Protein AF-A0A0G4N944-F1 (afdb_monomer)

Solvent-accessible surface area (backbone atoms only — not comparable to full-atom values): 5592 Å² total; per-residue (Å²): 136,86,81,82,88,58,92,49,58,68,71,100,79,30,50,88,55,48,66,54,54,56,49,51,56,50,51,52,51,51,54,46,65,75,41,28,50,78,45,74,36,72,89,49,53,36,76,45,98,84,74,47,82,36,70,56,76,80,59,95,78,64,73,91,59,95,61,75,98,56,102,58,69,64,64,43,72,45,73,56,81,74,87,125

pLDDT: mean 76.48, std 16.83, range [42.09, 97.88]

Sequence (84 aa):
MQKSFWPFGSGPRMCIGMHLAWAEMRLVAANVFSTYKTRLGEQ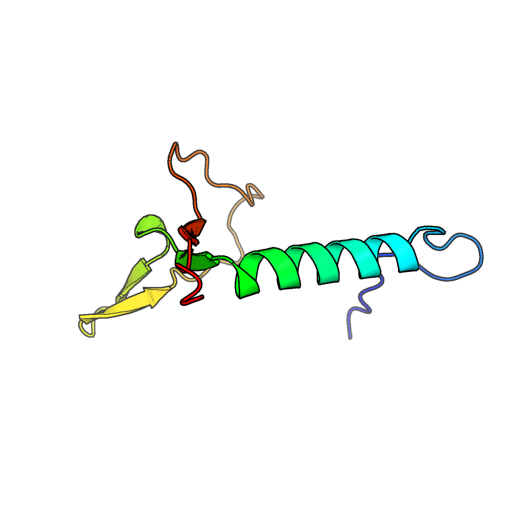YYTEKADGRRALRELDENINRDLLSEAPIDPIIFERVERMT

Structure (mmCIF, N/CA/C/O backbone):
data_AF-A0A0G4N944-F1
#
_entry.id   AF-A0A0G4N944-F1
#
loop_
_atom_site.group_PDB
_atom_site.id
_atom_site.type_symbol
_atom_site.label_atom_id
_atom_site.label_alt_id
_atom_site.label_comp_id
_atom_site.label_asym_id
_atom_site.label_entity_id
_atom_site.label_seq_id
_atom_site.pdbx_PDB_ins_code
_atom_site.Cartn_x
_atom_site.Cartn_y
_atom_site.Cartn_z
_atom_site.occupancy
_atom_site.B_iso_or_equiv
_atom_site.auth_seq_id
_atom_site.auth_comp_id
_atom_site.auth_asym_id
_atom_site.auth_atom_id
_atom_site.pdbx_PDB_model_num
ATOM 1 N N . MET A 1 1 ? 21.221 19.992 -0.741 1.00 42.09 1 MET A N 1
ATOM 2 C CA . MET A 1 1 ? 21.258 18.960 -1.802 1.00 42.09 1 MET A CA 1
ATOM 3 C C . MET A 1 1 ? 19.951 18.179 -1.744 1.00 42.09 1 MET A C 1
ATOM 5 O O . MET A 1 1 ? 19.704 17.535 -0.734 1.00 42.09 1 MET A O 1
ATOM 9 N N . GLN A 1 2 ? 19.070 18.322 -2.740 1.00 58.00 2 GLN A N 1
ATOM 10 C CA . GLN A 1 2 ? 17.766 17.641 -2.775 1.00 58.00 2 GLN A CA 1
ATOM 11 C C . GLN A 1 2 ? 17.978 16.158 -3.120 1.00 58.00 2 GLN A C 1
ATOM 13 O O . GLN A 1 2 ? 18.541 15.849 -4.171 1.00 58.00 2 GLN A O 1
ATOM 18 N N . LYS A 1 3 ? 17.567 15.236 -2.241 1.00 66.44 3 LYS A N 1
ATOM 19 C CA . LYS A 1 3 ? 17.608 13.794 -2.529 1.00 66.44 3 LYS A CA 1
ATOM 20 C C . LYS A 1 3 ? 16.485 13.475 -3.518 1.00 66.44 3 LYS A C 1
ATOM 22 O O . LYS A 1 3 ? 15.315 13.549 -3.163 1.00 66.44 3 LYS A O 1
ATOM 27 N N . SER A 1 4 ? 16.832 13.137 -4.756 1.00 76.88 4 SER A N 1
ATOM 28 C CA . SER A 1 4 ? 15.845 12.655 -5.728 1.00 76.88 4 SER A CA 1
ATOM 29 C C . SER A 1 4 ? 15.441 11.217 -5.384 1.00 76.88 4 SER A C 1
ATOM 31 O O . SER A 1 4 ? 16.297 10.339 -5.314 1.00 76.88 4 SER A O 1
ATOM 33 N N . PHE A 1 5 ? 14.148 10.976 -5.142 1.00 81.31 5 PHE A N 1
ATOM 34 C CA . PHE A 1 5 ? 13.613 9.666 -4.748 1.00 81.31 5 PHE A CA 1
ATOM 35 C C . PHE A 1 5 ? 13.099 8.881 -5.961 1.00 81.31 5 PHE A C 1
ATOM 37 O O . PHE A 1 5 ? 12.116 9.277 -6.584 1.00 81.31 5 PHE A O 1
ATOM 44 N N . TRP A 1 6 ? 13.818 7.824 -6.353 1.00 87.69 6 TRP A N 1
ATOM 45 C CA . TRP A 1 6 ? 13.582 7.060 -7.591 1.00 87.69 6 TRP A CA 1
ATOM 46 C C . TRP A 1 6 ? 13.271 5.586 -7.247 1.00 87.69 6 TRP A C 1
ATOM 48 O O . TRP A 1 6 ? 14.101 4.709 -7.489 1.00 87.69 6 TRP A O 1
ATOM 58 N N . PRO A 1 7 ? 12.094 5.289 -6.658 1.00 88.25 7 PRO A N 1
ATOM 59 C CA . PRO A 1 7 ? 11.788 3.986 -6.047 1.00 88.25 7 PRO A CA 1
ATOM 60 C C . PRO A 1 7 ? 11.761 2.820 -7.040 1.00 88.25 7 PRO A C 1
ATOM 62 O O . PRO A 1 7 ? 12.004 1.679 -6.665 1.00 88.25 7 PRO A O 1
ATOM 65 N N . PHE A 1 8 ? 11.491 3.107 -8.313 1.00 92.88 8 PHE A N 1
ATOM 66 C CA . PHE A 1 8 ? 11.429 2.120 -9.393 1.00 92.88 8 PHE A CA 1
ATOM 67 C C . PHE A 1 8 ? 12.600 2.251 -10.376 1.00 92.88 8 PHE A C 1
ATOM 69 O O . PHE A 1 8 ? 12.571 1.681 -11.469 1.00 92.88 8 PHE A O 1
ATOM 76 N N . GLY A 1 9 ? 13.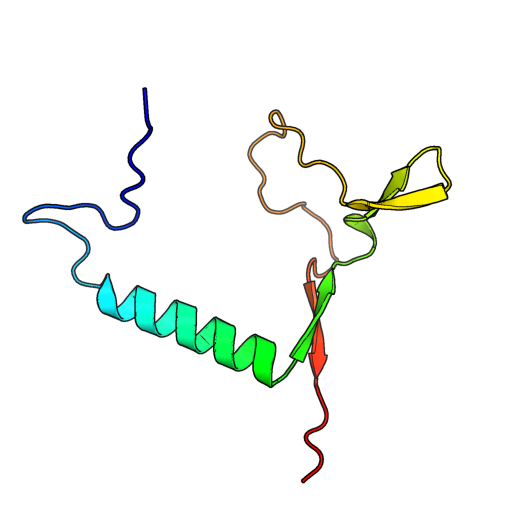633 3.005 -9.989 1.00 90.81 9 GLY A N 1
ATOM 77 C CA . GLY A 1 9 ? 14.723 3.390 -10.872 1.00 90.81 9 GLY A CA 1
ATOM 78 C C . GLY A 1 9 ? 14.262 4.305 -12.007 1.00 90.81 9 GLY A C 1
ATOM 79 O O . GLY A 1 9 ? 13.148 4.824 -12.026 1.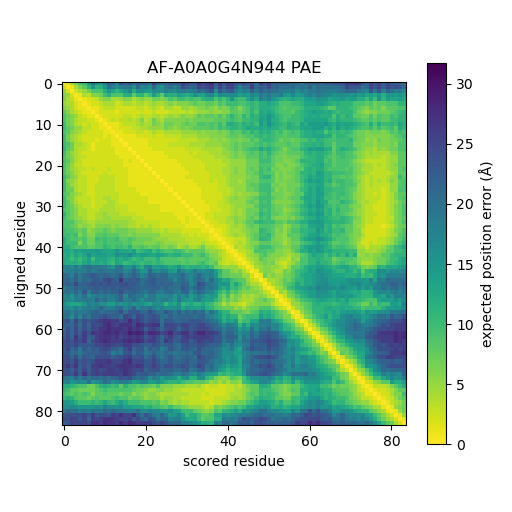00 90.81 9 GLY A O 1
ATOM 80 N N . SER A 1 10 ? 15.158 4.517 -12.960 1.00 90.38 10 SER A N 1
ATOM 81 C CA . SER A 1 10 ? 14.918 5.313 -14.161 1.00 90.38 10 SER A CA 1
ATOM 82 C C . SER A 1 10 ? 15.946 4.942 -15.220 1.00 90.38 10 SER A C 1
ATOM 84 O O . SER A 1 10 ? 16.982 4.343 -14.917 1.00 90.38 10 SER A O 1
ATOM 86 N N . GLY A 1 11 ? 15.659 5.305 -16.464 1.00 90.88 11 GLY A N 1
ATOM 87 C CA . GLY A 1 11 ? 16.456 4.930 -17.619 1.00 90.88 11 GLY A CA 1
ATOM 88 C C . GLY A 1 11 ? 16.068 3.554 -18.172 1.00 90.88 11 GLY A C 1
ATOM 89 O O . GLY A 1 11 ? 15.027 2.998 -17.819 1.00 90.88 11 GLY A O 1
ATOM 90 N N . PRO A 1 12 ? 16.901 2.977 -19.050 1.00 93.31 12 PRO A N 1
ATOM 91 C CA . PRO A 1 12 ? 16.532 1.824 -19.876 1.00 93.31 12 PRO A CA 1
ATOM 92 C C . PRO A 1 12 ? 16.332 0.518 -19.095 1.00 93.31 12 PRO A C 1
ATOM 94 O O . PRO A 1 12 ? 15.812 -0.445 -19.646 1.00 93.31 12 PRO A O 1
ATOM 97 N N . ARG A 1 13 ? 16.753 0.464 -17.824 1.00 93.88 13 ARG A N 1
ATOM 98 C CA . ARG A 1 13 ? 16.556 -0.689 -16.930 1.00 93.88 13 ARG A CA 1
ATOM 99 C C . ARG A 1 13 ? 15.698 -0.355 -15.709 1.00 93.88 13 ARG A C 1
ATOM 101 O O . ARG A 1 13 ? 15.877 -0.952 -14.651 1.00 93.88 13 ARG A O 1
ATOM 108 N N . MET A 1 14 ? 14.808 0.630 -15.831 1.00 94.75 14 MET A N 1
ATOM 109 C CA . MET A 1 14 ? 13.808 0.897 -14.798 1.00 94.75 14 MET A CA 1
ATOM 110 C C . MET A 1 14 ? 12.861 -0.296 -14.617 1.00 94.75 14 MET A C 1
ATOM 112 O O . MET A 1 14 ? 12.751 -1.155 -15.493 1.00 94.75 14 MET A O 1
ATOM 116 N N . CYS A 1 15 ? 12.176 -0.353 -13.476 1.00 95.69 15 CYS A N 1
ATOM 117 C CA . CYS A 1 15 ? 11.256 -1.439 -13.162 1.00 95.69 15 CYS A CA 1
ATOM 118 C C . CYS A 1 15 ? 10.178 -1.569 -14.247 1.00 95.69 15 CYS A C 1
ATOM 120 O O . CYS A 1 15 ? 9.297 -0.717 -14.371 1.00 95.69 15 CYS A O 1
ATOM 122 N N . ILE A 1 16 ? 10.216 -2.676 -14.991 1.00 96.75 16 ILE A N 1
ATOM 123 C CA . ILE A 1 16 ? 9.211 -2.999 -16.012 1.00 96.75 16 ILE A CA 1
ATOM 124 C C . ILE A 1 16 ? 7.805 -3.123 -15.406 1.00 96.75 16 ILE A C 1
ATOM 126 O O . ILE A 1 16 ? 6.810 -2.791 -16.042 1.00 96.75 16 ILE A O 1
ATOM 130 N N . GLY A 1 17 ? 7.732 -3.535 -14.137 1.00 96.94 17 GLY A N 1
ATOM 131 C CA . GLY A 1 17 ? 6.502 -3.655 -13.362 1.00 96.94 17 GLY A CA 1
ATOM 132 C C . GLY A 1 17 ? 6.056 -2.367 -12.672 1.00 96.94 17 GLY A C 1
ATOM 133 O O . GLY A 1 17 ? 5.140 -2.431 -11.860 1.00 96.94 17 GLY A O 1
ATOM 134 N N . MET A 1 18 ? 6.661 -1.203 -12.950 1.00 95.75 18 MET A N 1
ATOM 135 C CA . MET A 1 18 ? 6.325 0.049 -12.255 1.00 95.75 18 MET A CA 1
ATOM 136 C C . MET A 1 18 ? 4.823 0.351 -12.314 1.00 95.75 18 MET A C 1
ATOM 138 O O . MET A 1 18 ? 4.223 0.685 -11.297 1.00 95.75 18 MET A O 1
ATOM 142 N N . HIS A 1 19 ? 4.202 0.211 -13.487 1.00 95.4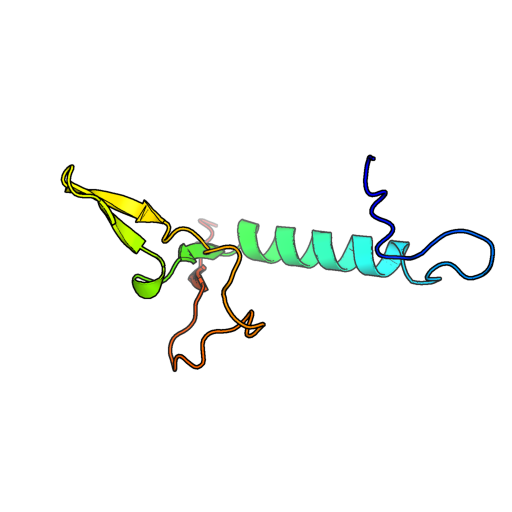4 19 HIS A N 1
ATOM 143 C CA . HIS A 1 19 ? 2.770 0.466 -13.649 1.00 95.44 19 HIS A CA 1
ATOM 144 C C . HIS A 1 19 ? 1.900 -0.554 -12.910 1.00 95.44 19 HIS A C 1
ATOM 146 O O . HIS A 1 19 ? 0.893 -0.165 -12.322 1.00 95.44 19 HIS A O 1
ATOM 152 N N . LEU A 1 20 ? 2.311 -1.826 -12.896 1.00 97.44 20 LEU A N 1
ATOM 153 C CA . LEU A 1 20 ? 1.617 -2.882 -12.161 1.00 97.44 20 LEU A CA 1
ATOM 154 C C . LEU A 1 20 ? 1.675 -2.621 -10.654 1.00 97.44 20 LEU A C 1
ATOM 156 O O . LEU A 1 20 ? 0.629 -2.542 -10.021 1.00 97.44 20 LEU A O 1
ATOM 160 N N . ALA A 1 21 ? 2.866 -2.368 -10.106 1.00 96.69 21 ALA A N 1
ATOM 161 C CA . ALA A 1 21 ? 3.040 -2.041 -8.692 1.00 96.69 21 ALA A CA 1
ATOM 162 C C . ALA A 1 21 ? 2.185 -0.826 -8.295 1.00 96.69 21 ALA A C 1
ATOM 164 O O . ALA A 1 21 ? 1.519 -0.810 -7.263 1.00 96.69 21 ALA A O 1
ATOM 165 N N . TRP A 1 22 ? 2.147 0.193 -9.153 1.00 96.31 22 TRP A N 1
ATOM 166 C CA . TRP A 1 22 ? 1.305 1.370 -8.974 1.00 96.31 22 TRP A CA 1
ATOM 167 C C . TRP A 1 22 ? -0.196 1.074 -8.992 1.00 96.31 22 TRP A C 1
ATOM 169 O O . TRP A 1 22 ? -0.949 1.747 -8.285 1.00 96.31 22 TRP A O 1
ATOM 179 N N . ALA A 1 23 ? -0.646 0.133 -9.816 1.00 97.31 23 ALA A N 1
ATOM 180 C CA . ALA A 1 23 ? -2.037 -0.295 -9.845 1.00 97.31 23 ALA A CA 1
ATOM 181 C C . ALA A 1 23 ? -2.380 -1.104 -8.587 1.00 97.31 23 ALA A C 1
ATOM 183 O O . ALA A 1 23 ? -3.367 -0.798 -7.923 1.00 97.31 23 ALA A O 1
ATOM 184 N N . GLU A 1 24 ? -1.531 -2.058 -8.209 1.00 97.88 24 GLU A N 1
ATOM 185 C CA . GLU A 1 24 ? -1.713 -2.907 -7.029 1.00 97.88 24 GLU A CA 1
ATOM 186 C C . GLU A 1 24 ? -1.740 -2.093 -5.735 1.00 97.88 24 GLU A C 1
ATOM 188 O O . GLU A 1 24 ? -2.684 -2.219 -4.961 1.00 97.88 24 GLU A O 1
ATOM 193 N N . MET A 1 25 ? -0.779 -1.186 -5.525 1.00 96.62 25 MET A N 1
ATOM 194 C CA . MET A 1 25 ? -0.749 -0.327 -4.334 1.00 96.62 25 MET A CA 1
ATOM 195 C C . MET A 1 25 ? -2.027 0.508 -4.200 1.00 96.62 25 MET A C 1
ATOM 197 O O . MET A 1 25 ? -2.592 0.616 -3.111 1.00 96.62 25 MET A O 1
ATOM 201 N N . ARG A 1 26 ? -2.514 1.081 -5.309 1.00 96.94 26 ARG A N 1
ATOM 202 C CA . ARG A 1 26 ? -3.757 1.865 -5.310 1.00 96.94 26 ARG A CA 1
ATOM 203 C C . ARG A 1 26 ? -4.979 0.991 -5.066 1.00 96.94 26 ARG A C 1
ATOM 205 O O . ARG A 1 26 ? -5.854 1.394 -4.309 1.00 96.94 26 ARG A O 1
ATOM 212 N N . LEU A 1 27 ? -5.038 -0.184 -5.686 1.00 97.31 27 LEU A N 1
ATOM 213 C CA . LEU A 1 27 ? -6.152 -1.115 -5.544 1.00 97.31 27 LEU A CA 1
ATOM 214 C C . LEU A 1 27 ? -6.253 -1.644 -4.111 1.00 97.31 27 LEU A C 1
ATOM 216 O O . LEU A 1 27 ? -7.339 -1.650 -3.537 1.00 97.31 27 LEU A O 1
ATOM 220 N N . VAL A 1 28 ? -5.128 -2.043 -3.516 1.00 95.50 28 VAL A N 1
ATOM 221 C CA . VAL A 1 28 ? -5.061 -2.480 -2.118 1.00 95.50 28 VAL A CA 1
ATOM 222 C C . VAL A 1 28 ? -5.498 -1.347 -1.197 1.00 95.50 28 VAL A C 1
ATOM 224 O O . VAL A 1 28 ? -6.396 -1.552 -0.386 1.00 95.50 28 VAL A O 1
ATOM 227 N N . ALA A 1 29 ? -4.952 -0.138 -1.364 1.00 93.94 29 ALA A N 1
ATOM 228 C CA . ALA A 1 29 ? -5.349 1.011 -0.554 1.00 93.94 29 ALA A CA 1
ATOM 229 C C . ALA A 1 29 ? -6.854 1.310 -0.682 1.00 93.94 29 ALA A C 1
ATOM 231 O O . ALA A 1 29 ? -7.546 1.445 0.324 1.00 93.94 29 ALA A O 1
ATOM 232 N N . ALA A 1 30 ? -7.385 1.350 -1.906 1.00 94.56 30 ALA A N 1
ATOM 233 C CA . ALA A 1 30 ? -8.803 1.594 -2.149 1.00 94.56 30 ALA A CA 1
ATOM 234 C C . ALA A 1 30 ? -9.691 0.515 -1.512 1.00 94.56 30 ALA A C 1
ATOM 236 O O . ALA A 1 30 ? -10.682 0.841 -0.861 1.00 94.56 30 ALA A O 1
ATOM 237 N N . ASN A 1 31 ? -9.339 -0.765 -1.645 1.00 93.25 31 ASN A N 1
ATOM 238 C CA . ASN A 1 31 ? -10.101 -1.865 -1.052 1.00 93.25 31 ASN A CA 1
ATOM 239 C C . ASN A 1 31 ? -10.069 -1.834 0.478 1.00 93.25 31 ASN A C 1
ATOM 241 O O . ASN A 1 31 ? -11.112 -2.007 1.111 1.00 93.25 31 ASN A O 1
ATOM 245 N N . VAL A 1 32 ? -8.899 -1.571 1.065 1.00 91.81 32 VAL A N 1
ATOM 246 C CA . VAL A 1 32 ? -8.732 -1.478 2.517 1.00 91.81 32 VAL A CA 1
ATOM 247 C C . VAL A 1 32 ? -9.570 -0.328 3.071 1.00 91.81 32 VAL A C 1
ATOM 249 O O . VAL A 1 32 ? -10.429 -0.559 3.917 1.00 91.81 32 VAL A O 1
ATOM 252 N N . PHE A 1 33 ? -9.410 0.889 2.550 1.00 90.00 33 PHE A N 1
ATOM 253 C CA . PHE A 1 33 ? -10.091 2.066 3.102 1.00 90.00 33 PHE A CA 1
ATOM 254 C C . PHE A 1 33 ? -11.578 2.170 2.734 1.00 90.00 33 PHE A C 1
ATOM 256 O O . PHE A 1 33 ? -12.318 2.882 3.406 1.00 90.00 33 PHE A O 1
ATOM 263 N N . SER A 1 34 ? -12.048 1.462 1.701 1.00 89.88 34 SER A N 1
ATOM 264 C CA . SER A 1 34 ? -13.485 1.388 1.379 1.00 89.88 34 SER A CA 1
ATOM 265 C C . SER A 1 34 ? -14.238 0.310 2.160 1.00 89.88 34 SER A C 1
ATOM 267 O O . SER A 1 34 ? -15.466 0.346 2.229 1.00 89.88 34 SER A O 1
ATOM 269 N N . THR A 1 35 ? -13.526 -0.674 2.712 1.00 88.81 35 THR A N 1
ATOM 270 C CA . THR A 1 35 ? -14.136 -1.835 3.380 1.00 88.81 35 THR A CA 1
ATOM 271 C C . THR A 1 35 ? -13.894 -1.830 4.883 1.00 88.81 35 THR A C 1
ATOM 273 O O . THR A 1 35 ? -14.696 -2.392 5.628 1.00 88.81 35 THR A O 1
ATOM 276 N N . TYR A 1 36 ? -12.825 -1.185 5.346 1.00 90.50 36 TYR A N 1
ATOM 277 C CA . TYR A 1 36 ? -12.416 -1.197 6.741 1.00 90.50 36 TYR A CA 1
ATOM 278 C C . TYR A 1 36 ? -12.184 0.217 7.262 1.00 90.50 36 TYR A C 1
ATOM 280 O O . TYR A 1 36 ? -11.559 1.058 6.617 1.00 90.50 36 TYR A O 1
ATOM 288 N N . LYS A 1 37 ? -12.640 0.452 8.488 1.00 87.62 37 LYS A N 1
ATOM 289 C CA . LYS A 1 37 ? -12.231 1.579 9.308 1.00 87.62 37 LYS A CA 1
ATOM 290 C C . LYS A 1 37 ? -10.915 1.211 9.985 1.00 87.62 37 LYS A C 1
ATOM 292 O O . LYS A 1 37 ? -10.843 0.241 10.736 1.00 87.62 37 LYS A O 1
ATOM 297 N N . THR A 1 38 ? -9.870 1.972 9.687 1.00 87.12 38 THR A N 1
ATOM 298 C CA . THR A 1 38 ? -8.515 1.723 10.185 1.00 87.12 38 THR A CA 1
ATOM 299 C C . THR A 1 38 ? -8.231 2.557 11.428 1.00 87.12 38 THR A C 1
ATOM 301 O O . THR A 1 38 ? -8.412 3.777 11.395 1.00 87.12 38 THR A O 1
ATOM 304 N N . ARG A 1 39 ? -7.727 1.935 12.495 1.00 84.31 39 ARG A N 1
ATOM 305 C CA . ARG A 1 39 ? -7.176 2.629 13.671 1.00 84.31 39 ARG A CA 1
ATOM 306 C C . ARG A 1 39 ? -5.795 2.086 14.017 1.00 84.31 39 ARG A C 1
ATOM 308 O O . ARG A 1 39 ? -5.527 0.908 13.805 1.00 84.31 39 ARG A O 1
ATOM 315 N N . LEU A 1 40 ? -4.923 2.937 14.547 1.00 81.31 40 LEU A N 1
ATOM 316 C CA . LEU A 1 40 ? -3.639 2.491 15.087 1.00 81.31 40 LEU A CA 1
ATOM 317 C C . LEU A 1 40 ? -3.856 1.824 16.448 1.00 81.31 40 LEU A C 1
ATOM 319 O O . LEU A 1 40 ? -4.756 2.209 17.202 1.00 81.31 40 LEU A O 1
ATOM 323 N N . GLY A 1 41 ? -3.038 0.817 16.745 1.00 76.62 41 GLY A N 1
ATOM 324 C CA . GLY A 1 41 ? -2.992 0.204 18.068 1.00 76.62 41 GLY A CA 1
ATOM 325 C C . GLY A 1 41 ? -2.542 1.196 19.148 1.00 76.62 41 GLY A C 1
ATOM 326 O O . GLY A 1 41 ? -1.860 2.186 18.868 1.00 76.62 41 GLY A O 1
ATOM 327 N N . GLU A 1 42 ? -2.930 0.934 20.396 1.00 74.38 42 GLU A N 1
ATOM 328 C CA . GLU A 1 42 ? -2.657 1.818 21.538 1.00 74.38 42 GLU A CA 1
ATOM 329 C C . GLU A 1 42 ? -1.150 2.040 21.768 1.00 74.38 42 GLU A C 1
ATOM 331 O O . GLU A 1 42 ? -0.739 3.122 22.181 1.00 74.38 42 GLU A O 1
ATOM 336 N N . GLN A 1 43 ? -0.314 1.077 21.366 1.00 72.12 43 GLN A N 1
ATOM 337 C CA . GLN A 1 43 ? 1.149 1.122 21.450 1.00 72.12 43 GLN A CA 1
ATOM 338 C C . GLN A 1 43 ? 1.815 2.265 20.662 1.00 72.12 43 GLN A C 1
ATOM 340 O O . GLN A 1 43 ? 2.989 2.566 20.891 1.00 72.12 43 GLN A O 1
ATOM 345 N N . TYR A 1 44 ? 1.095 2.899 19.731 1.00 69.69 44 TYR A N 1
ATOM 346 C CA . TYR A 1 44 ? 1.600 4.028 18.943 1.00 69.69 44 TYR A CA 1
ATOM 347 C C . TYR A 1 44 ? 1.317 5.393 19.572 1.00 69.69 44 TYR A C 1
ATOM 349 O O . TYR A 1 44 ? 1.812 6.402 19.066 1.00 69.69 44 TYR A O 1
ATOM 357 N N . TYR A 1 45 ? 0.543 5.451 20.655 1.00 72.81 45 TYR A N 1
ATOM 358 C CA . TYR A 1 45 ? 0.221 6.699 21.335 1.00 72.81 45 TYR A CA 1
ATOM 359 C C . TYR A 1 45 ? 1.113 6.894 22.568 1.00 72.81 45 TYR A C 1
ATOM 361 O O . TYR A 1 45 ? 1.383 5.963 23.318 1.00 72.81 45 TYR A O 1
ATOM 369 N N . THR A 1 46 ? 1.573 8.125 22.774 1.00 72.81 46 THR A N 1
ATOM 370 C CA . THR A 1 46 ? 2.257 8.589 23.983 1.00 72.81 46 THR A CA 1
ATOM 371 C C . THR A 1 46 ? 1.467 9.746 24.588 1.00 72.81 46 THR A C 1
ATOM 373 O O . THR A 1 46 ? 0.921 10.590 23.868 1.00 72.81 46 THR A O 1
ATOM 376 N N . GLU A 1 47 ? 1.368 9.793 25.912 1.00 75.19 47 GLU A N 1
ATOM 377 C CA . GLU A 1 47 ? 0.742 10.916 26.602 1.00 75.19 47 GLU A CA 1
ATOM 378 C C . GLU A 1 47 ? 1.761 12.054 26.717 1.00 75.19 47 GLU A C 1
ATOM 380 O O . GLU A 1 47 ? 2.810 11.914 27.346 1.00 75.19 47 GLU A O 1
ATOM 385 N N . LYS A 1 48 ? 1.480 13.196 26.073 1.00 68.94 48 LYS A N 1
ATOM 386 C CA . LYS A 1 48 ? 2.275 14.413 26.295 1.00 68.94 48 LYS A CA 1
ATOM 387 C C . LYS A 1 48 ? 1.946 14.981 27.679 1.00 68.94 48 LYS A C 1
ATOM 389 O O . LYS A 1 48 ? 0.838 14.800 28.175 1.00 68.94 48 LYS A O 1
ATOM 394 N N . ALA A 1 49 ? 2.880 15.734 28.263 1.00 69.19 49 ALA A N 1
ATOM 395 C CA . ALA A 1 49 ? 2.727 16.380 29.576 1.00 69.19 49 ALA A CA 1
ATOM 396 C C . ALA A 1 49 ? 1.473 17.283 29.705 1.00 69.19 49 ALA A C 1
ATOM 398 O O . ALA A 1 49 ? 1.012 17.534 30.810 1.00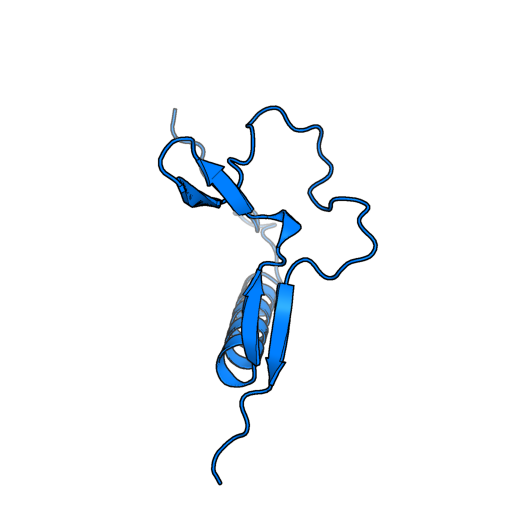 69.19 49 ALA A O 1
ATOM 399 N N . ASP A 1 50 ? 0.895 17.708 28.575 1.00 70.44 50 ASP A N 1
ATOM 400 C CA . ASP A 1 50 ? -0.362 18.467 28.465 1.00 70.44 50 ASP A CA 1
ATOM 401 C C . ASP A 1 50 ? -1.646 17.600 28.506 1.00 70.44 50 ASP A C 1
ATOM 403 O O . ASP A 1 50 ? -2.745 18.092 28.243 1.00 70.44 50 ASP A O 1
ATOM 407 N N . GLY A 1 51 ? -1.543 16.289 28.757 1.00 66.88 51 GLY A N 1
ATOM 408 C CA . GLY A 1 51 ? -2.687 15.366 28.835 1.00 66.88 51 GLY A CA 1
ATOM 409 C C . GLY A 1 51 ? -3.329 15.004 27.486 1.00 66.88 51 GLY A C 1
ATOM 410 O O . GLY A 1 51 ? -4.355 14.326 27.441 1.00 66.88 51 GLY A O 1
ATOM 411 N N . ARG A 1 52 ? -2.748 15.435 26.359 1.00 71.69 52 ARG A N 1
ATOM 412 C CA . ARG A 1 52 ? -3.184 15.041 25.007 1.00 71.69 52 ARG A CA 1
ATOM 413 C C . ARG A 1 52 ? -2.458 13.771 24.561 1.00 71.69 52 ARG A C 1
ATOM 415 O O . ARG A 1 52 ? -1.230 13.704 24.626 1.00 71.69 52 ARG A O 1
ATOM 422 N N . ARG A 1 53 ? -3.210 12.798 24.030 1.00 63.88 53 ARG A N 1
ATOM 423 C CA . ARG A 1 53 ? -2.655 11.622 23.338 1.00 63.88 53 ARG A CA 1
ATOM 424 C C . ARG A 1 53 ? -2.007 12.075 22.030 1.00 63.88 53 ARG A C 1
ATOM 426 O O . ARG A 1 53 ? -2.702 12.544 21.130 1.00 63.88 53 ARG A O 1
ATOM 433 N N . ALA A 1 54 ? -0.689 11.961 21.931 1.00 68.44 54 ALA A N 1
ATOM 434 C CA . ALA A 1 54 ? 0.071 12.240 20.718 1.00 68.44 54 ALA A CA 1
ATOM 435 C C . ALA A 1 54 ? 0.607 10.934 20.124 1.00 68.44 54 ALA A C 1
ATOM 437 O O . ALA A 1 54 ? 0.766 9.947 20.832 1.00 68.44 54 ALA A O 1
ATOM 438 N N . LEU A 1 55 ? 0.897 10.916 18.824 1.00 70.31 55 LEU A N 1
ATOM 439 C CA . LEU A 1 55 ? 1.633 9.802 18.225 1.00 70.31 55 LEU A CA 1
ATOM 440 C C . LEU A 1 55 ? 3.062 9.792 18.781 1.00 70.31 55 LEU A C 1
ATOM 442 O O . LEU A 1 55 ? 3.665 10.857 18.936 1.00 70.31 55 LEU A O 1
ATOM 446 N N . ARG A 1 56 ? 3.594 8.605 19.087 1.00 66.31 56 ARG A N 1
ATOM 447 C CA . ARG A 1 56 ? 4.995 8.433 19.481 1.00 66.31 56 ARG A CA 1
ATOM 448 C C . ARG A 1 56 ? 5.866 8.942 18.336 1.00 66.31 56 ARG A C 1
ATOM 450 O O . ARG A 1 56 ? 5.769 8.442 17.217 1.00 66.31 56 ARG A O 1
ATOM 457 N N . GLU A 1 57 ? 6.667 9.966 18.608 1.00 61.75 57 GLU A N 1
ATOM 458 C CA . GLU A 1 57 ? 7.625 10.492 17.638 1.00 61.75 57 GLU A CA 1
ATOM 459 C C . GLU A 1 57 ? 8.561 9.335 17.245 1.00 61.75 57 GLU A C 1
ATOM 461 O O . GLU A 1 57 ? 9.143 8.673 18.109 1.00 61.75 57 GLU A O 1
ATOM 466 N N . LEU A 1 58 ? 8.602 9.011 15.947 1.00 58.16 58 LEU A N 1
ATOM 467 C CA . LEU A 1 58 ? 9.517 8.013 15.402 1.00 58.16 58 LEU A CA 1
ATOM 468 C C . LEU A 1 58 ? 10.910 8.631 15.474 1.00 58.16 58 LEU A C 1
ATOM 470 O O . LEU A 1 58 ? 11.295 9.395 14.593 1.00 58.16 58 LEU A O 1
ATOM 474 N N . ASP A 1 59 ? 11.602 8.375 16.580 1.00 46.88 59 ASP A N 1
ATOM 475 C CA . ASP A 1 59 ? 12.940 8.894 16.821 1.00 46.88 59 ASP A CA 1
ATOM 476 C C . ASP A 1 59 ? 13.848 8.483 15.652 1.00 46.88 59 ASP A C 1
ATOM 478 O O . ASP A 1 59 ? 13.921 7.303 15.289 1.00 46.88 59 ASP A O 1
ATOM 482 N N . GLU A 1 60 ? 14.512 9.460 15.030 1.00 53.22 60 GLU A N 1
ATOM 483 C CA . GLU A 1 60 ? 15.303 9.286 13.800 1.00 53.22 60 GLU A CA 1
ATOM 484 C C . GLU A 1 60 ? 16.501 8.325 13.988 1.00 53.22 60 GLU A C 1
ATOM 486 O O . GLU A 1 60 ? 17.187 7.986 13.025 1.00 53.22 60 GLU A O 1
ATOM 491 N N . ASN A 1 61 ? 16.723 7.849 15.221 1.00 48.31 61 ASN A N 1
ATOM 492 C CA . ASN A 1 61 ? 17.779 6.925 15.632 1.00 48.31 61 ASN A CA 1
ATOM 493 C C . ASN A 1 61 ? 17.284 5.532 16.072 1.00 48.31 61 ASN A C 1
ATOM 495 O O . ASN A 1 61 ? 18.045 4.781 16.687 1.00 48.31 61 ASN A O 1
ATOM 499 N N . ILE A 1 62 ? 16.041 5.141 15.772 1.00 53.16 62 ILE A N 1
ATOM 500 C CA . ILE A 1 62 ? 15.607 3.760 16.015 1.00 53.16 62 ILE A CA 1
ATOM 501 C C . ILE A 1 62 ? 16.305 2.837 15.009 1.00 53.16 62 ILE A C 1
ATOM 503 O O . ILE A 1 62 ? 16.097 2.918 13.795 1.00 53.16 62 ILE A O 1
ATOM 507 N N . ASN A 1 63 ? 17.168 1.966 15.549 1.00 46.88 63 ASN A N 1
ATOM 508 C CA . ASN A 1 63 ? 17.709 0.802 14.856 1.00 46.88 63 ASN A CA 1
ATOM 509 C C . ASN A 1 63 ? 16.602 0.117 14.051 1.00 46.88 63 ASN A C 1
ATOM 511 O O . ASN A 1 63 ? 15.457 0.037 14.479 1.00 46.88 63 ASN A O 1
ATOM 515 N N . ARG A 1 64 ? 16.995 -0.312 12.858 1.00 47.00 64 ARG A N 1
ATOM 516 C CA . ARG A 1 64 ? 16.230 -0.500 11.625 1.00 47.00 64 ARG A CA 1
ATOM 517 C C . ARG A 1 64 ? 15.154 -1.598 11.639 1.00 47.00 64 ARG A C 1
ATOM 519 O O . ARG A 1 64 ? 14.981 -2.271 10.629 1.00 47.00 64 ARG A O 1
ATOM 526 N N . ASP A 1 65 ? 14.396 -1.729 12.711 1.00 46.25 65 ASP A N 1
ATOM 527 C CA . ASP A 1 65 ? 13.285 -2.661 12.806 1.00 46.25 65 ASP A CA 1
ATOM 528 C C . ASP A 1 65 ? 12.000 -1.857 12.593 1.00 46.25 65 ASP A C 1
ATOM 530 O O . ASP A 1 65 ? 11.363 -1.359 13.518 1.00 46.25 65 ASP A O 1
ATOM 534 N N . LEU A 1 66 ? 11.635 -1.677 11.314 1.00 51.44 66 LEU A N 1
ATOM 535 C CA . LEU A 1 66 ? 10.382 -1.024 10.894 1.00 51.44 66 LEU A CA 1
ATOM 536 C C . LEU A 1 66 ? 9.122 -1.739 11.418 1.00 51.44 66 LEU A C 1
ATOM 538 O O . LEU A 1 66 ? 8.011 -1.239 11.245 1.00 51.44 66 LEU A O 1
ATOM 542 N N . LEU A 1 67 ? 9.292 -2.907 12.028 1.00 53.25 67 LEU A N 1
ATOM 543 C CA . LEU A 1 67 ? 8.255 -3.719 12.626 1.00 53.25 67 LEU A CA 1
ATOM 544 C C . LEU A 1 67 ? 8.711 -4.013 14.054 1.00 53.25 67 LEU A C 1
ATOM 546 O O . LEU A 1 67 ? 9.667 -4.752 14.260 1.00 53.25 67 LEU A O 1
ATOM 550 N N . SER A 1 68 ? 8.054 -3.402 15.041 1.00 50.38 68 SER A N 1
ATOM 551 C CA . SER A 1 68 ? 8.253 -3.804 16.430 1.00 50.38 68 SER A CA 1
ATOM 552 C C . SER A 1 68 ? 7.858 -5.274 16.567 1.00 50.38 68 SER A C 1
ATOM 554 O O . SER A 1 68 ? 6.753 -5.629 16.154 1.00 50.38 68 SER A O 1
ATOM 556 N N . GLU A 1 69 ? 8.721 -6.085 17.175 1.00 55.47 69 GLU A N 1
ATOM 557 C CA . GLU A 1 69 ? 8.492 -7.472 17.614 1.00 55.47 69 GLU A CA 1
ATOM 558 C C . GLU A 1 69 ? 7.389 -7.537 18.699 1.00 55.47 69 GLU A C 1
ATOM 560 O O . GLU A 1 69 ? 7.615 -7.938 19.840 1.00 55.47 69 GLU A O 1
ATO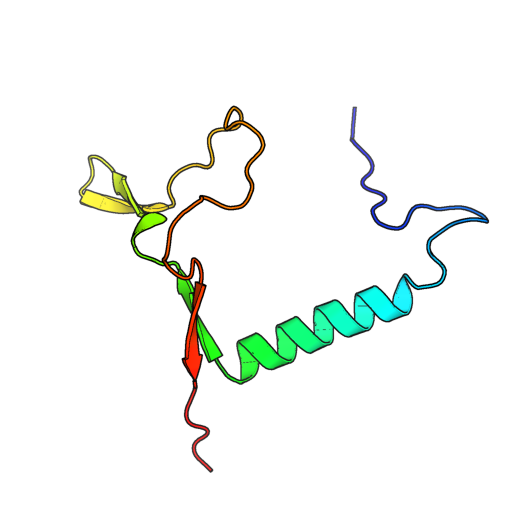M 565 N N . ALA A 1 70 ? 6.190 -7.044 18.390 1.00 54.06 70 ALA A N 1
ATOM 566 C CA . ALA A 1 70 ? 5.036 -7.038 19.273 1.00 54.06 70 ALA A CA 1
ATOM 567 C C . ALA A 1 70 ? 4.006 -8.062 18.764 1.00 54.06 70 ALA A C 1
ATOM 569 O O . ALA A 1 70 ? 3.740 -8.097 17.562 1.00 54.06 70 ALA A O 1
ATOM 570 N N . PRO A 1 71 ? 3.355 -8.849 19.642 1.00 57.09 71 PRO A N 1
ATOM 571 C CA . PRO A 1 71 ? 2.368 -9.862 19.242 1.00 57.09 71 PRO A CA 1
ATOM 572 C C . PRO A 1 71 ? 1.018 -9.289 18.760 1.00 57.09 71 PRO A C 1
ATOM 574 O O . PRO A 1 71 ? 0.012 -9.993 18.793 1.00 57.09 71 PRO A O 1
ATOM 577 N N . ILE A 1 72 ? 0.940 -7.999 18.422 1.00 54.22 72 ILE A N 1
ATOM 578 C CA . ILE A 1 72 ? -0.313 -7.236 18.408 1.00 54.22 72 ILE A CA 1
ATOM 579 C C . ILE A 1 72 ? -0.365 -6.397 17.135 1.00 54.22 72 ILE A C 1
ATOM 581 O O . ILE A 1 72 ? 0.485 -5.529 16.930 1.00 54.22 72 ILE A O 1
ATOM 585 N N . ASP A 1 73 ? -1.370 -6.657 16.302 1.00 60.31 73 ASP A N 1
ATOM 586 C CA . ASP A 1 73 ? -1.584 -5.991 15.020 1.00 60.31 73 ASP A CA 1
ATOM 587 C C . ASP A 1 73 ? -1.417 -4.461 15.140 1.00 60.31 73 ASP A C 1
ATOM 589 O O . ASP A 1 73 ? -2.150 -3.807 15.893 1.00 60.31 73 ASP A O 1
ATOM 593 N N . PRO A 1 74 ? -0.456 -3.850 14.419 1.00 71.12 74 PRO A N 1
ATOM 594 C CA . PRO A 1 74 ? -0.186 -2.416 14.528 1.00 71.12 74 PRO A CA 1
ATOM 595 C C . PRO A 1 74 ? -1.339 -1.558 13.998 1.00 71.12 74 PRO A C 1
ATOM 597 O O . PRO A 1 74 ? -1.522 -0.410 14.414 1.00 71.12 74 PRO A O 1
ATOM 600 N N . ILE A 1 75 ? -2.127 -2.128 13.087 1.00 80.19 75 ILE A N 1
ATOM 601 C CA . ILE A 1 75 ? -3.262 -1.493 12.434 1.00 80.19 75 ILE A CA 1
ATOM 602 C C . ILE A 1 75 ? -4.467 -2.397 12.647 1.00 80.19 75 ILE A C 1
ATOM 604 O O . ILE A 1 75 ? -4.480 -3.546 12.212 1.00 80.19 75 ILE A O 1
ATOM 608 N N . ILE A 1 76 ? -5.486 -1.862 13.306 1.00 82.56 76 ILE A N 1
ATOM 609 C CA . ILE A 1 76 ? -6.722 -2.578 13.583 1.00 82.56 76 ILE A CA 1
ATOM 610 C C . ILE A 1 76 ? -7.749 -2.184 12.526 1.00 82.56 76 ILE A C 1
ATOM 612 O O . ILE A 1 76 ? -8.004 -0.998 12.291 1.00 82.56 76 ILE A O 1
ATOM 616 N N . PHE A 1 77 ? -8.316 -3.202 11.884 1.00 86.31 77 PHE A N 1
ATOM 617 C CA . PHE A 1 77 ? -9.284 -3.077 10.803 1.00 86.31 77 PHE A CA 1
ATOM 618 C C . PHE A 1 77 ? -10.671 -3.479 11.300 1.00 86.31 77 PHE A C 1
ATOM 620 O O . PHE A 1 77 ? -10.945 -4.653 11.537 1.00 86.31 77 PHE A O 1
ATOM 627 N N . GLU A 1 78 ? -11.570 -2.511 11.422 1.00 87.31 78 GLU A N 1
ATOM 628 C CA . GLU A 1 78 ? -12.978 -2.762 11.728 1.00 87.31 78 GLU A CA 1
ATOM 629 C C . GLU A 1 78 ? -13.767 -2.735 10.419 1.00 87.31 78 GLU A C 1
ATOM 631 O O . GLU A 1 78 ? -13.792 -1.718 9.727 1.00 87.31 78 GLU A O 1
ATOM 636 N N . ARG A 1 79 ? -14.375 -3.859 10.023 1.00 84.19 79 ARG A N 1
ATOM 637 C CA . ARG A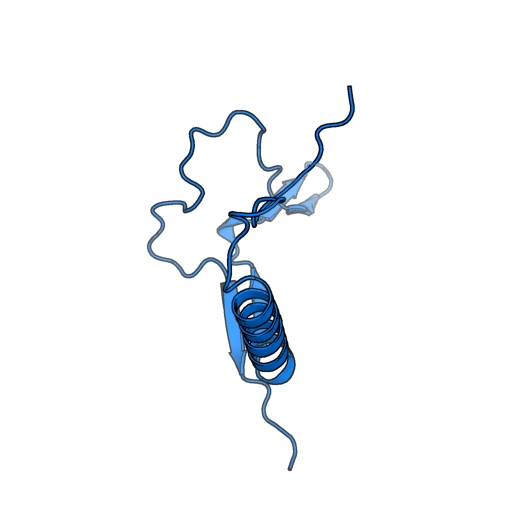 1 79 ? -15.139 -3.926 8.770 1.00 84.19 79 ARG A CA 1
ATOM 638 C C . ARG A 1 79 ? -16.321 -2.961 8.840 1.00 84.19 79 ARG A C 1
ATOM 640 O O . ARG A 1 79 ? -17.133 -3.041 9.756 1.00 84.19 79 ARG A O 1
ATOM 647 N N . VAL A 1 80 ? -16.433 -2.080 7.853 1.00 83.31 80 VAL A N 1
ATOM 648 C CA . VAL A 1 80 ? -17.593 -1.204 7.705 1.00 83.31 80 VAL A CA 1
ATOM 649 C C . VAL A 1 80 ? -18.736 -2.063 7.177 1.00 83.31 80 VAL A C 1
ATOM 651 O O . VAL A 1 80 ? -18.665 -2.587 6.062 1.00 83.31 80 VAL A O 1
ATOM 654 N N . GLU A 1 81 ? -19.775 -2.258 7.987 1.00 77.56 81 GLU A N 1
ATOM 655 C CA . GLU A 1 81 ? -21.014 -2.864 7.510 1.00 77.56 81 GLU A CA 1
ATOM 656 C C . GLU A 1 81 ? -21.577 -1.966 6.410 1.00 77.56 81 GLU A C 1
ATOM 658 O O . GLU A 1 81 ? -21.923 -0.805 6.630 1.00 77.56 81 GLU A O 1
ATOM 663 N N . ARG A 1 82 ? -21.593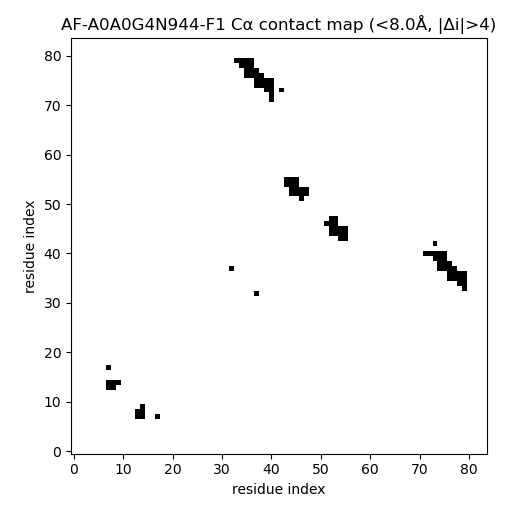 -2.482 5.180 1.00 62.41 82 ARG A N 1
ATOM 664 C CA . ARG A 1 82 ? -22.224 -1.780 4.070 1.00 62.41 82 ARG A CA 1
ATOM 665 C C . ARG A 1 82 ? -23.720 -1.824 4.335 1.00 62.41 82 ARG A C 1
ATOM 667 O O . ARG A 1 82 ? -24.301 -2.905 4.296 1.00 62.41 82 ARG A O 1
ATOM 674 N N . MET A 1 83 ? -24.311 -0.669 4.624 1.00 52.56 83 MET A N 1
ATOM 675 C CA . MET A 1 83 ? -25.760 -0.511 4.602 1.00 52.56 83 ME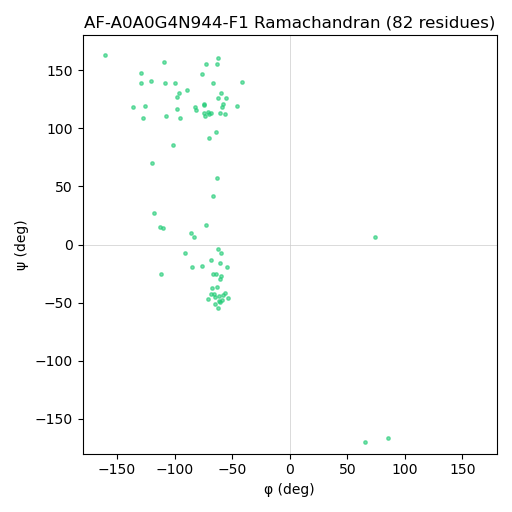T A CA 1
ATOM 676 C C . MET A 1 83 ? -26.197 -0.735 3.150 1.00 52.56 83 MET A C 1
ATOM 678 O O . MET A 1 83 ? -25.982 0.130 2.302 1.00 52.56 83 MET A O 1
ATOM 682 N N . THR A 1 84 ? -26.633 -1.964 2.862 1.00 55.84 84 THR A N 1
ATOM 683 C CA . THR A 1 84 ? -27.256 -2.375 1.596 1.00 55.84 84 THR A CA 1
ATOM 684 C C . THR A 1 84 ? -28.511 -1.574 1.326 1.00 55.84 84 THR A C 1
ATOM 686 O O . THR A 1 84 ? -29.272 -1.377 2.300 1.00 55.84 84 THR A O 1
#

Nearest PDB structures (foldseek):
  6q2c-assembly1_A  TM=8.262E-01  e=7.075E-01  Acanthamoeba castellanii str. Neff

Foldseek 3Di:
DDDDDAPQHDDPPGNPCPVVVVVVVVVVVCCQVVFWDKDFDPVQWDQDPVRDTDGDPPPPPPDPPPDPPDPDDRIDTDTDDPPD

Organism: Verticillium longisporum (NCBI:txid100787)

Mean predicted aligned error: 11.13 Å

Radius of gyration: 18.45 Å; Cα contacts (8 Å, |Δi|>4): 49; chains: 1; bounding box: 48×29×50 Å

Secondary structure (DSSP, 8-state):
------TT--STTS-TTHHHHHHHHHHHHHHHHHHEEEEE-GGGEEE-TTS-EEEPP--TT--S-SS---SS-SEEEEE-----

InterPro domains:
  IPR001128 Cytochrome P450 [PF00067] (3-41)
  IPR017972 Cytochrome P450, conserved site [PS00086] (8-17)
  IPR036396 Cytochrome P450 superfamily [G3DSA:1.10.630.10] (1-66)
  IPR036396 Cytochrome P450 superfamily [SSF48264] (3-45)